Protein AF-A0A1Z4GC92-F1 (afdb_monomer_lite)

Radius of gyration: 16.43 Å; chains: 1; bounding box: 25×30×57 Å

Foldseek 3Di:
DDDDVPDQLLNVQVVCQVVVHEAEEQDPPQDDPRGVVNNCVPPPDPSGHYHHHDPDVVVVPDPPPPPPDD

Sequence (70 aa):
MICSTESSDRMVWLFAQEKQMILLTANRSMKGEDSLEQVIREESLPTSLPVITLANVDRIYRKKISRTVC

Structure (mmCIF, N/CA/C/O backbone):
data_AF-A0A1Z4GC92-F1
#
_entry.id   AF-A0A1Z4GC92-F1
#
loop_
_atom_site.group_PDB
_atom_site.id
_atom_site.type_symbol
_atom_site.label_atom_id
_atom_site.label_alt_id
_atom_site.label_comp_id
_atom_site.label_asym_id
_atom_site.label_entity_id
_atom_site.label_seq_id
_atom_site.pdbx_PDB_ins_code
_atom_site.Cartn_x
_atom_site.Cartn_y
_atom_site.Cartn_z
_atom_site.occupancy
_atom_site.B_iso_or_equiv
_atom_site.auth_seq_id
_atom_site.auth_comp_id
_atom_site.auth_asym_id
_atom_site.auth_atom_id
_atom_site.pdbx_PDB_model_num
ATOM 1 N N . MET A 1 1 ? -13.492 15.514 -8.688 1.00 54.88 1 MET A N 1
ATOM 2 C CA . MET A 1 1 ? -12.288 16.052 -9.349 1.00 54.88 1 MET A CA 1
ATOM 3 C C . MET A 1 1 ? -11.182 16.107 -8.314 1.00 54.88 1 MET A C 1
ATOM 5 O O . MET A 1 1 ? -11.279 16.911 -7.405 1.00 54.88 1 MET A O 1
ATOM 9 N N . ILE A 1 2 ? -10.203 15.213 -8.427 1.00 41.84 2 ILE A N 1
ATOM 10 C CA . ILE A 1 2 ? -8.847 15.354 -7.881 1.00 41.84 2 ILE A CA 1
ATOM 11 C C . ILE A 1 2 ? -7.977 14.466 -8.769 1.00 41.84 2 ILE A C 1
ATOM 13 O O . ILE A 1 2 ? -7.943 13.251 -8.628 1.00 41.84 2 ILE A O 1
ATOM 17 N N . CYS A 1 3 ? -7.398 15.085 -9.791 1.00 42.38 3 CYS A N 1
ATOM 18 C CA . CYS A 1 3 ? -6.317 14.522 -10.580 1.00 42.38 3 CYS A CA 1
ATOM 19 C C . CYS A 1 3 ? -5.195 15.547 -10.458 1.00 42.38 3 CYS A C 1
ATOM 21 O O . CYS A 1 3 ? -5.087 16.466 -11.263 1.00 42.38 3 CYS A O 1
ATOM 23 N N . SER A 1 4 ? -4.459 15.452 -9.358 1.00 41.34 4 SER A N 1
ATOM 24 C CA . SER A 1 4 ? -3.211 16.177 -9.170 1.00 41.34 4 SER A CA 1
ATOM 25 C C . SER A 1 4 ? -2.140 15.107 -9.185 1.00 41.34 4 SER A C 1
ATOM 27 O O . SER A 1 4 ? -2.182 14.180 -8.376 1.00 41.34 4 SER A O 1
ATOM 29 N N . THR A 1 5 ? -1.222 15.207 -10.135 1.00 53.44 5 THR A N 1
ATOM 30 C CA . THR A 1 5 ? -0.158 14.239 -10.434 1.00 53.44 5 THR A CA 1
ATOM 31 C C . THR A 1 5 ? 0.866 14.045 -9.303 1.00 53.44 5 THR A C 1
ATOM 33 O O . THR A 1 5 ? 1.816 13.305 -9.488 1.00 53.44 5 THR A O 1
ATOM 36 N N . GLU A 1 6 ? 0.622 14.632 -8.128 1.00 55.47 6 GLU A N 1
ATOM 37 C CA . GLU A 1 6 ? 1.429 14.570 -6.901 1.00 55.47 6 GLU A CA 1
ATOM 38 C C . GLU A 1 6 ? 0.559 14.149 -5.696 1.00 55.47 6 GLU A C 1
ATOM 40 O O . GLU A 1 6 ? 0.647 14.707 -4.603 1.00 55.47 6 GLU A O 1
ATOM 45 N N . SER A 1 7 ? -0.390 13.229 -5.893 1.00 61.72 7 SER A N 1
ATOM 46 C CA . SER A 1 7 ? -1.105 12.654 -4.748 1.00 61.72 7 SER A CA 1
ATOM 47 C C . SER A 1 7 ? -0.153 11.698 -4.033 1.00 61.72 7 SER A C 1
ATOM 49 O O . SER A 1 7 ? 0.207 10.673 -4.602 1.00 61.72 7 SER A O 1
ATOM 51 N N . SER A 1 8 ? 0.266 12.053 -2.813 1.00 75.88 8 SER A N 1
ATOM 52 C CA . SER A 1 8 ? 1.112 11.212 -1.953 1.00 75.88 8 SER A CA 1
ATOM 53 C C . SER A 1 8 ? 0.541 9.791 -1.862 1.00 75.88 8 SER A C 1
ATOM 55 O O . SER A 1 8 ? -0.681 9.629 -1.742 1.00 75.88 8 SER A O 1
ATOM 57 N N . ASP A 1 9 ? 1.401 8.765 -1.902 1.00 77.38 9 ASP A N 1
ATOM 58 C CA . ASP A 1 9 ? 0.965 7.361 -1.838 1.00 77.38 9 ASP A CA 1
ATOM 59 C C . ASP A 1 9 ? 0.095 7.109 -0.593 1.00 77.38 9 ASP A C 1
ATOM 61 O O . ASP A 1 9 ? -0.854 6.323 -0.647 1.00 77.38 9 ASP A O 1
ATOM 65 N N . ARG A 1 10 ? 0.348 7.854 0.496 1.00 81.94 10 ARG A N 1
ATOM 66 C CA . ARG A 1 10 ? -0.478 7.860 1.712 1.00 81.94 10 ARG A CA 1
ATOM 67 C C . ARG A 1 10 ? -1.936 8.219 1.433 1.00 81.94 10 ARG A C 1
ATOM 69 O O . ARG A 1 10 ? -2.838 7.496 1.848 1.00 81.94 10 ARG A O 1
ATOM 76 N N . MET A 1 11 ? -2.185 9.311 0.709 1.00 83.38 11 MET A N 1
ATOM 77 C CA . MET A 1 11 ? -3.545 9.769 0.382 1.00 83.38 11 MET A CA 1
ATOM 78 C C . MET A 1 11 ? -4.284 8.757 -0.495 1.00 83.38 11 MET A C 1
ATOM 80 O O . MET A 1 11 ? -5.467 8.492 -0.276 1.00 83.38 11 MET A O 1
ATOM 84 N N . VAL A 1 12 ? -3.587 8.162 -1.466 1.00 83.44 12 VAL A N 1
ATOM 85 C CA . VAL A 1 12 ? -4.162 7.129 -2.341 1.00 83.44 12 VAL A CA 1
ATOM 86 C C . VAL A 1 12 ? -4.522 5.879 -1.538 1.00 83.44 12 VAL A C 1
ATOM 88 O O . VAL A 1 12 ? -5.605 5.320 -1.724 1.00 83.44 12 VAL A O 1
ATOM 91 N N . TRP A 1 13 ? -3.645 5.460 -0.623 1.00 84.94 13 TRP A N 1
ATOM 92 C CA . TRP A 1 13 ? -3.887 4.309 0.240 1.00 84.94 13 TRP A CA 1
ATOM 93 C C . TRP A 1 13 ? -5.066 4.540 1.187 1.00 84.94 13 TRP A C 1
ATOM 95 O O . TRP A 1 13 ? -5.998 3.737 1.187 1.00 84.94 13 TRP A O 1
ATOM 105 N N . LEU A 1 14 ? -5.088 5.661 1.915 1.00 85.81 14 LEU A N 1
ATOM 106 C CA . LEU A 1 14 ? -6.182 6.007 2.830 1.00 85.81 14 LEU A CA 1
ATOM 107 C C . LEU A 1 14 ? -7.530 6.060 2.108 1.00 85.81 14 LEU A C 1
ATOM 109 O O . LEU A 1 14 ? -8.508 5.478 2.576 1.00 85.81 14 LEU A O 1
ATOM 113 N N . PHE A 1 15 ? -7.572 6.685 0.929 1.00 86.69 15 PHE A N 1
ATOM 114 C CA . PHE A 1 15 ? -8.782 6.731 0.114 1.00 86.69 15 PHE A CA 1
ATOM 115 C C . PHE A 1 15 ? -9.252 5.329 -0.300 1.00 86.69 15 PHE A C 1
ATOM 117 O O . PHE A 1 15 ? -10.447 5.033 -0.241 1.00 86.69 15 PHE A O 1
ATOM 124 N N . ALA A 1 16 ? -8.329 4.445 -0.693 1.00 88.00 16 ALA A N 1
ATOM 125 C CA . ALA A 1 16 ? -8.665 3.068 -1.039 1.00 88.00 16 ALA A CA 1
ATOM 126 C C . ALA A 1 16 ? -9.250 2.306 0.159 1.00 88.00 16 ALA A C 1
ATOM 128 O O . ALA A 1 16 ? -10.273 1.638 0.012 1.00 88.00 16 ALA A O 1
ATOM 129 N N . GLN A 1 17 ? -8.667 2.462 1.349 1.00 89.38 17 GLN A N 1
ATOM 130 C CA . GLN A 1 17 ? -9.170 1.828 2.570 1.00 89.38 17 GLN A CA 1
ATOM 131 C C . GLN A 1 17 ? -10.554 2.364 2.967 1.00 89.38 17 GLN A C 1
ATOM 133 O O . GLN A 1 17 ? -11.469 1.576 3.218 1.00 89.38 17 GLN A O 1
ATOM 138 N N . GLU A 1 18 ? -10.749 3.688 2.950 1.00 89.75 18 GLU A N 1
ATOM 139 C CA . GLU A 1 18 ? -12.031 4.326 3.288 1.00 89.75 18 GLU A CA 1
ATOM 140 C C . GLU A 1 18 ? -13.156 3.863 2.353 1.00 89.75 18 GLU A C 1
ATOM 142 O O . GLU A 1 18 ? -14.284 3.620 2.782 1.00 89.75 18 GLU A O 1
ATOM 147 N N . LYS A 1 19 ? -12.848 3.699 1.062 1.00 90.31 19 LYS A N 1
ATOM 148 C CA . LYS A 1 19 ? -13.814 3.242 0.054 1.00 90.31 19 LYS A CA 1
ATOM 149 C C . LYS A 1 19 ? -13.884 1.723 -0.093 1.00 90.31 19 LYS A C 1
ATOM 151 O O . LYS A 1 19 ? -14.600 1.250 -0.970 1.00 90.31 19 LYS A O 1
ATOM 156 N N . GLN A 1 20 ? -13.178 0.967 0.750 1.00 88.12 20 GLN A N 1
ATOM 157 C CA . GLN A 1 20 ? -13.134 -0.497 0.707 1.00 88.12 20 GLN A CA 1
ATOM 158 C C . GLN A 1 20 ? -12.711 -1.040 -0.675 1.00 88.12 20 GLN A C 1
ATOM 160 O O . GLN A 1 20 ? -13.281 -1.996 -1.201 1.00 88.12 20 GLN A O 1
ATOM 165 N N . MET A 1 21 ? -11.699 -0.412 -1.276 1.00 88.19 21 MET A N 1
ATOM 166 C CA . MET A 1 21 ? -11.149 -0.772 -2.580 1.00 88.19 21 MET A CA 1
ATOM 167 C C . MET A 1 21 ? -9.783 -1.444 -2.448 1.00 88.19 21 MET A C 1
ATOM 169 O O . MET A 1 21 ? -8.962 -1.081 -1.609 1.00 88.19 21 MET A O 1
ATOM 173 N N . ILE A 1 22 ? -9.513 -2.392 -3.346 1.00 85.44 22 ILE A N 1
ATOM 174 C CA . ILE A 1 22 ? -8.190 -3.003 -3.496 1.00 85.44 22 ILE A CA 1
ATOM 175 C C . ILE A 1 22 ? -7.348 -2.117 -4.413 1.00 85.44 22 ILE A C 1
ATOM 177 O O . ILE A 1 22 ? -7.748 -1.820 -5.542 1.00 85.44 22 ILE A O 1
ATOM 181 N N . LEU A 1 23 ? -6.167 -1.721 -3.941 1.00 85.50 23 LEU A N 1
ATOM 182 C CA . LEU A 1 23 ? -5.235 -0.916 -4.723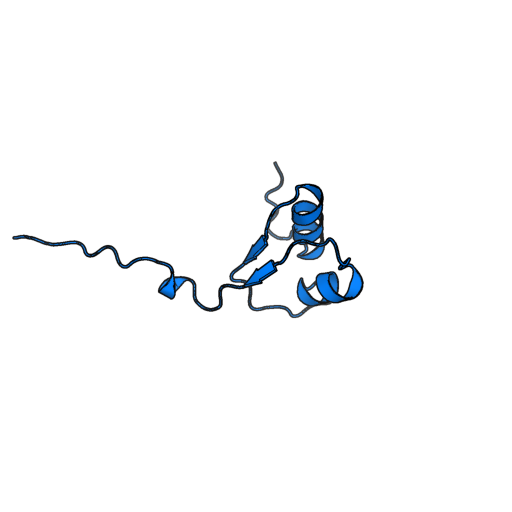 1.00 85.50 23 LEU A CA 1
ATOM 183 C C . LEU A 1 23 ? -4.377 -1.824 -5.612 1.00 85.50 23 LEU A C 1
ATOM 185 O O . LEU A 1 23 ? -3.635 -2.671 -5.116 1.00 85.50 23 LEU A O 1
ATOM 189 N N . LEU A 1 24 ? -4.462 -1.625 -6.927 1.00 82.19 24 LEU A N 1
ATOM 190 C CA . LEU A 1 24 ? -3.633 -2.304 -7.921 1.00 82.19 24 LEU A CA 1
ATOM 191 C C . LEU A 1 24 ? -2.622 -1.308 -8.492 1.00 82.19 24 LEU A C 1
ATOM 193 O O . LEU A 1 24 ? -3.014 -0.315 -9.102 1.00 82.19 24 LEU A O 1
ATOM 197 N N . THR A 1 25 ? -1.330 -1.568 -8.310 1.00 77.31 25 THR A N 1
ATOM 198 C CA . THR A 1 25 ? -0.268 -0.641 -8.724 1.00 77.31 25 THR A CA 1
ATOM 199 C C . THR A 1 25 ? 0.842 -1.339 -9.506 1.00 77.31 25 THR A C 1
ATOM 201 O O . THR A 1 25 ? 1.141 -2.507 -9.284 1.00 77.31 25 THR A O 1
ATOM 204 N N . ALA A 1 26 ? 1.463 -0.630 -10.449 1.00 70.94 26 ALA A N 1
ATOM 205 C CA . ALA A 1 26 ? 2.710 -1.044 -11.104 1.00 70.94 26 ALA A CA 1
ATOM 206 C C . ALA A 1 26 ? 3.929 -0.281 -10.549 1.00 70.94 26 ALA A C 1
ATOM 208 O O . ALA A 1 26 ? 5.050 -0.445 -11.043 1.00 70.94 26 ALA A O 1
ATOM 209 N N . ASN A 1 27 ? 3.704 0.573 -9.543 1.00 66.88 27 ASN A N 1
ATOM 210 C CA . ASN A 1 27 ? 4.713 1.439 -8.960 1.00 66.88 27 ASN A CA 1
ATOM 211 C C . ASN A 1 27 ? 5.724 0.603 -8.159 1.00 66.88 27 ASN A C 1
ATOM 213 O O . ASN A 1 27 ? 5.416 0.070 -7.095 1.00 66.88 27 ASN A O 1
ATOM 217 N N . ARG A 1 28 ? 6.931 0.456 -8.715 1.00 56.84 28 ARG A N 1
ATOM 218 C CA . ARG A 1 28 ? 8.072 -0.219 -8.075 1.00 56.84 28 ARG A CA 1
ATOM 219 C C . ARG A 1 28 ? 8.976 0.750 -7.314 1.00 56.84 28 ARG A C 1
ATOM 221 O O . ARG A 1 28 ? 9.825 0.293 -6.549 1.00 56.84 28 ARG A O 1
ATOM 228 N N . SER A 1 29 ? 8.837 2.062 -7.517 1.00 56.38 29 SER A N 1
ATOM 229 C CA . SER A 1 29 ? 9.608 3.053 -6.768 1.00 56.38 29 SER A CA 1
ATOM 230 C C . SER A 1 29 ? 8.922 3.322 -5.435 1.00 56.38 29 SER A C 1
ATOM 232 O O . SER A 1 29 ? 8.168 4.273 -5.284 1.00 56.38 29 SER A O 1
ATOM 234 N N . MET A 1 30 ? 9.204 2.451 -4.471 1.00 58.38 30 MET A N 1
ATOM 235 C CA . MET A 1 30 ? 8.797 2.576 -3.069 1.00 58.38 30 MET A CA 1
ATOM 236 C C . MET A 1 30 ? 9.906 3.269 -2.261 1.00 58.38 30 MET A C 1
ATOM 238 O O . MET A 1 30 ? 10.384 2.735 -1.267 1.00 58.38 30 MET A O 1
ATOM 242 N N . LYS A 1 31 ? 10.431 4.404 -2.742 1.00 50.38 31 LYS A N 1
ATOM 243 C CA . LYS A 1 31 ? 11.524 5.123 -2.062 1.00 50.38 31 LYS A CA 1
ATOM 244 C C . LYS A 1 31 ? 11.110 6.560 -1.765 1.00 50.38 31 LYS A C 1
ATOM 246 O O . LYS A 1 31 ? 10.984 7.353 -2.690 1.00 50.38 31 LYS A O 1
ATOM 251 N N . GLY A 1 32 ? 10.936 6.867 -0.481 1.00 57.28 32 GLY A N 1
ATOM 252 C CA . GLY A 1 32 ? 10.577 8.186 0.051 1.00 57.28 32 GLY A CA 1
ATOM 253 C C . GLY A 1 32 ? 9.840 8.065 1.391 1.00 57.28 32 GLY A C 1
ATOM 254 O O . GLY A 1 32 ? 9.272 7.008 1.664 1.00 57.28 32 GLY A O 1
ATOM 255 N N . GLU A 1 33 ? 9.844 9.130 2.203 1.00 58.69 33 GLU A N 1
ATOM 256 C CA . GLU A 1 33 ? 9.188 9.181 3.532 1.00 58.69 33 GLU A CA 1
ATOM 257 C C . GLU A 1 33 ? 7.658 9.005 3.479 1.00 58.69 33 GLU A C 1
ATOM 259 O O . GLU A 1 33 ? 7.035 8.651 4.472 1.00 58.69 33 GLU A O 1
ATOM 264 N N . ASP A 1 34 ? 7.060 9.178 2.300 1.00 64.69 34 ASP A N 1
ATOM 265 C CA . ASP A 1 34 ? 5.639 8.941 2.035 1.00 64.69 34 ASP A CA 1
ATOM 266 C C . ASP A 1 34 ? 5.420 7.769 1.068 1.00 64.69 34 ASP A C 1
ATOM 268 O O . ASP A 1 34 ? 4.420 7.718 0.357 1.00 64.69 34 ASP A O 1
ATOM 272 N N . SER A 1 35 ? 6.370 6.834 0.989 1.00 73.69 35 SER A N 1
ATOM 273 C CA . SER A 1 35 ? 6.204 5.657 0.136 1.00 73.69 35 SER A CA 1
ATOM 274 C C . SER A 1 35 ? 5.065 4.767 0.629 1.00 73.69 35 SER A C 1
ATOM 276 O O . SER A 1 35 ? 4.857 4.582 1.832 1.00 73.69 35 SER A O 1
ATOM 278 N N . LEU A 1 36 ? 4.370 4.134 -0.316 1.00 77.88 36 LEU A N 1
ATOM 279 C CA . LEU A 1 36 ? 3.290 3.192 -0.020 1.00 77.88 36 LEU A CA 1
ATOM 280 C C . LEU A 1 36 ? 3.710 2.073 0.956 1.00 77.88 36 LEU A C 1
ATOM 282 O O . LEU A 1 36 ? 2.898 1.627 1.761 1.00 77.88 36 LEU A O 1
ATOM 286 N N . GLU A 1 37 ? 4.976 1.635 0.923 1.00 80.00 37 GLU A N 1
ATOM 287 C CA . GLU A 1 37 ? 5.498 0.640 1.871 1.00 80.00 37 GLU A CA 1
ATOM 288 C C . GLU A 1 37 ? 5.456 1.136 3.310 1.00 80.00 37 GLU A C 1
ATOM 290 O O . GLU A 1 37 ? 4.998 0.421 4.201 1.00 80.00 37 GLU A O 1
ATOM 295 N N . GLN A 1 38 ? 5.965 2.346 3.528 1.00 81.00 38 GLN A N 1
ATOM 296 C CA . GLN A 1 38 ? 6.071 2.931 4.852 1.00 81.00 38 GLN A CA 1
ATOM 297 C C . GLN A 1 38 ? 4.680 3.165 5.435 1.00 81.00 38 GLN A C 1
ATOM 299 O O . GLN A 1 38 ? 4.418 2.748 6.558 1.00 81.00 38 GLN A O 1
ATOM 304 N N . VAL A 1 39 ? 3.761 3.697 4.626 1.00 83.12 39 VAL A N 1
ATOM 305 C CA . VAL A 1 39 ? 2.357 3.888 5.012 1.00 83.12 39 VAL A CA 1
ATOM 306 C C . VAL A 1 39 ? 1.711 2.562 5.408 1.00 83.12 39 VAL A C 1
ATOM 308 O O . VAL A 1 39 ? 1.100 2.470 6.466 1.00 83.12 39 VAL A O 1
ATOM 311 N N . ILE A 1 40 ? 1.884 1.500 4.613 1.00 84.00 40 ILE A N 1
ATOM 312 C CA . ILE A 1 40 ? 1.344 0.181 4.972 1.00 84.00 40 ILE A CA 1
ATOM 313 C C . ILE A 1 40 ? 1.992 -0.332 6.266 1.00 84.00 40 ILE A C 1
ATOM 315 O O . ILE A 1 40 ? 1.303 -0.896 7.107 1.00 84.00 40 ILE A O 1
ATOM 319 N N . ARG A 1 41 ? 3.299 -0.152 6.477 1.00 84.00 41 ARG A N 1
ATOM 320 C CA . ARG A 1 41 ? 3.967 -0.622 7.704 1.00 84.00 41 ARG A CA 1
ATOM 321 C C . ARG A 1 41 ? 3.525 0.128 8.960 1.00 84.00 41 ARG A C 1
ATOM 323 O O . ARG A 1 41 ? 3.413 -0.503 10.006 1.00 84.00 41 ARG A O 1
ATOM 330 N N . GLU A 1 42 ? 3.315 1.436 8.863 1.00 85.31 42 GLU A N 1
ATOM 331 C CA . GLU A 1 42 ? 2.983 2.299 10.002 1.00 85.31 42 GLU A CA 1
ATOM 332 C C . GLU A 1 42 ? 1.481 2.322 10.305 1.00 85.31 42 GLU A C 1
ATOM 334 O O . GLU A 1 42 ? 1.090 2.328 11.471 1.00 85.31 42 GLU A O 1
ATOM 339 N N . GLU A 1 43 ? 0.640 2.314 9.269 1.00 84.19 43 GLU A N 1
ATOM 340 C CA . GLU A 1 43 ? -0.799 2.573 9.389 1.00 84.19 43 GLU A CA 1
ATOM 341 C C . GLU A 1 43 ? -1.671 1.336 9.112 1.00 84.19 43 GLU A C 1
ATOM 343 O O . GLU A 1 43 ? -2.889 1.404 9.297 1.00 84.19 43 GLU A O 1
ATOM 348 N N . SER A 1 44 ? -1.105 0.192 8.690 1.00 84.12 44 SER A N 1
ATOM 349 C CA . SER A 1 44 ? -1.931 -1.001 8.445 1.00 84.12 44 SER A CA 1
ATOM 350 C C . SER A 1 44 ? -2.547 -1.558 9.725 1.00 84.12 44 SER A C 1
ATOM 352 O O . SER A 1 44 ? -1.900 -1.788 10.747 1.00 84.12 44 SER A O 1
ATOM 354 N N . LEU A 1 45 ? -3.841 -1.836 9.625 1.00 86.81 45 LEU A N 1
ATOM 355 C CA . LEU A 1 45 ? -4.620 -2.559 10.617 1.00 86.81 45 LEU A CA 1
ATOM 356 C C . LEU A 1 45 ? -4.883 -3.985 10.110 1.00 86.81 45 LEU A C 1
ATOM 358 O O . LEU A 1 45 ? -4.890 -4.213 8.898 1.00 86.81 45 LEU A O 1
ATOM 362 N N . PRO A 1 46 ? -5.211 -4.950 10.990 1.00 84.31 46 PRO A N 1
ATOM 363 C CA . PRO A 1 46 ? -5.597 -6.304 10.573 1.00 84.31 46 PRO A CA 1
ATOM 364 C C . PRO A 1 46 ? -6.804 -6.354 9.620 1.00 84.31 46 PRO A C 1
ATOM 366 O O . PRO A 1 46 ? -7.037 -7.364 8.964 1.00 84.31 46 PRO A O 1
ATOM 369 N N . THR A 1 47 ? -7.583 -5.273 9.557 1.00 85.94 47 THR A N 1
ATOM 370 C CA . THR A 1 47 ? -8.746 -5.098 8.680 1.00 85.94 47 THR A CA 1
ATOM 371 C C . THR A 1 47 ? -8.423 -4.382 7.367 1.00 85.94 47 THR A C 1
ATOM 373 O O . THR A 1 47 ? -9.318 -4.203 6.544 1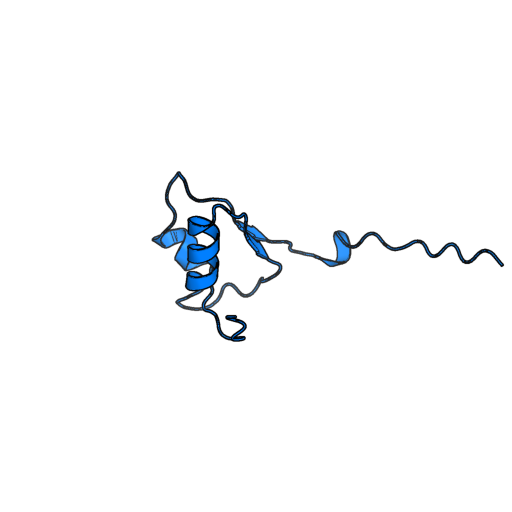.00 85.94 47 THR A O 1
ATOM 376 N N . SER A 1 48 ? -7.178 -3.937 7.165 1.00 87.62 48 SER A N 1
ATOM 377 C CA . SER A 1 48 ? -6.777 -3.221 5.954 1.00 87.62 48 SER A CA 1
ATOM 378 C C . SER A 1 48 ? -6.788 -4.135 4.729 1.00 87.62 48 SER A C 1
ATOM 380 O O . SER A 1 48 ? -6.354 -5.287 4.773 1.00 87.62 48 SER A O 1
ATOM 382 N N . LEU A 1 49 ? -7.269 -3.601 3.610 1.00 88.31 49 LEU A N 1
ATOM 383 C CA . LEU A 1 49 ? -7.317 -4.288 2.330 1.00 88.31 49 LEU A CA 1
ATOM 384 C C . LEU A 1 49 ? -5.927 -4.389 1.695 1.00 88.31 49 LEU A C 1
ATOM 386 O O . LEU A 1 49 ? -5.127 -3.452 1.808 1.00 88.31 49 LEU A O 1
ATOM 390 N N . PRO A 1 50 ? -5.645 -5.499 0.990 1.00 85.25 50 PRO A N 1
ATOM 391 C CA . PRO A 1 50 ? -4.343 -5.731 0.391 1.00 85.25 50 PRO A CA 1
ATOM 392 C C . PRO A 1 50 ? -4.057 -4.743 -0.741 1.00 85.25 50 PRO A C 1
ATOM 394 O O . PRO A 1 50 ? -4.947 -4.337 -1.491 1.00 85.25 50 PRO A O 1
ATOM 397 N N . VAL A 1 51 ? -2.775 -4.430 -0.906 1.00 84.44 51 VAL A N 1
ATOM 398 C CA . VAL A 1 51 ? -2.245 -3.743 -2.084 1.00 84.44 51 VAL A CA 1
ATOM 399 C C . VAL A 1 51 ? -1.572 -4.775 -2.979 1.00 84.44 51 VAL A C 1
ATOM 401 O O . VAL A 1 51 ? -0.753 -5.569 -2.518 1.00 84.44 51 VAL A O 1
ATOM 404 N N . ILE A 1 52 ? -1.917 -4.771 -4.264 1.00 83.62 52 ILE A N 1
ATOM 405 C CA . ILE A 1 52 ? -1.384 -5.711 -5.248 1.00 83.62 52 ILE A CA 1
ATOM 406 C C . ILE A 1 52 ? -0.436 -4.963 -6.182 1.00 83.62 52 ILE A C 1
ATOM 408 O O . ILE A 1 52 ? -0.857 -4.105 -6.960 1.00 83.62 52 ILE A O 1
ATOM 412 N N . THR A 1 53 ? 0.844 -5.336 -6.144 1.00 80.31 53 THR A N 1
ATOM 413 C CA . THR A 1 53 ? 1.856 -4.793 -7.054 1.00 80.31 53 THR A CA 1
ATOM 414 C C . THR A 1 53 ? 2.065 -5.717 -8.246 1.00 80.31 53 THR A C 1
ATOM 416 O O . THR A 1 53 ? 2.530 -6.850 -8.117 1.00 80.31 53 THR A O 1
ATOM 419 N N . LEU A 1 54 ? 1.762 -5.220 -9.440 1.00 76.75 54 LEU A N 1
ATOM 420 C CA . LEU A 1 54 ? 2.008 -5.914 -10.695 1.00 76.75 54 LEU A CA 1
ATOM 421 C C . LEU A 1 54 ? 3.422 -5.606 -11.185 1.00 76.75 54 LEU A C 1
ATOM 423 O O . LEU A 1 54 ? 3.686 -4.560 -11.773 1.00 76.75 54 LEU A O 1
ATOM 427 N N . ALA A 1 55 ? 4.338 -6.552 -10.968 1.00 70.31 55 ALA A N 1
ATOM 428 C CA . ALA A 1 55 ? 5.741 -6.404 -11.362 1.00 70.31 55 ALA A CA 1
ATOM 429 C C . ALA A 1 55 ? 5.935 -6.242 -12.881 1.00 70.31 55 ALA A C 1
ATOM 431 O O . ALA A 1 55 ? 6.887 -5.597 -13.318 1.00 70.31 55 ALA A O 1
ATOM 432 N N . ASN A 1 56 ? 5.055 -6.833 -13.691 1.00 68.81 56 ASN A N 1
ATOM 433 C CA . ASN A 1 56 ? 5.119 -6.755 -15.144 1.00 68.81 56 ASN A CA 1
ATOM 434 C C . ASN A 1 56 ? 3.704 -6.697 -15.733 1.00 68.81 56 ASN A C 1
ATOM 436 O O . ASN A 1 56 ? 3.019 -7.716 -15.842 1.00 68.81 56 ASN A O 1
ATOM 440 N N . VAL A 1 57 ? 3.284 -5.491 -16.110 1.00 66.50 57 VAL A N 1
ATOM 441 C CA . VAL A 1 57 ? 1.971 -5.236 -16.714 1.00 66.50 57 VAL A CA 1
ATOM 442 C C . VAL A 1 57 ? 1.885 -5.834 -18.126 1.00 66.50 57 VAL A C 1
ATOM 444 O O . VAL A 1 57 ? 0.825 -6.324 -18.516 1.00 66.50 57 VAL A O 1
ATOM 447 N N . ASP A 1 58 ? 3.002 -5.908 -18.861 1.00 66.81 58 ASP A N 1
ATOM 448 C CA . ASP A 1 58 ? 3.054 -6.486 -20.215 1.00 66.81 58 ASP A CA 1
ATOM 449 C C . ASP A 1 58 ? 2.688 -7.973 -20.229 1.00 66.81 58 ASP A C 1
ATOM 451 O O . ASP A 1 58 ? 2.179 -8.488 -21.223 1.00 66.81 58 ASP A O 1
ATOM 455 N N . ARG A 1 59 ? 2.893 -8.676 -19.108 1.00 64.94 59 ARG A N 1
ATOM 456 C CA . ARG A 1 59 ? 2.516 -10.089 -18.964 1.00 64.94 59 ARG A CA 1
ATOM 457 C C . ARG A 1 59 ? 1.011 -10.296 -18.766 1.00 64.94 59 ARG A C 1
ATOM 459 O O . ARG A 1 59 ? 0.526 -11.408 -18.963 1.00 64.94 59 ARG A O 1
ATOM 466 N N . ILE A 1 60 ? 0.289 -9.248 -18.369 1.00 65.88 60 ILE A N 1
ATOM 467 C CA . ILE A 1 60 ? -1.164 -9.264 -18.136 1.00 65.88 60 ILE A CA 1
ATOM 468 C C . ILE A 1 60 ? -1.916 -8.790 -19.378 1.00 65.88 60 ILE A C 1
ATOM 470 O O . ILE A 1 60 ? -3.030 -9.251 -19.638 1.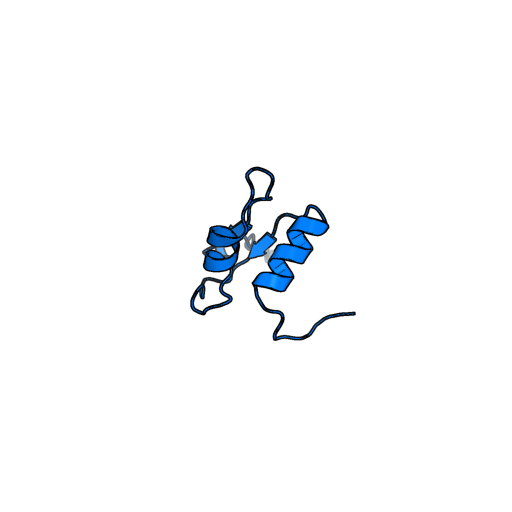00 65.88 60 ILE A O 1
ATOM 474 N N . TYR A 1 61 ? -1.296 -7.943 -20.203 1.00 62.53 61 TYR A N 1
ATOM 475 C CA . TYR A 1 61 ? -1.836 -7.635 -21.518 1.00 62.53 61 TYR A CA 1
ATOM 476 C C . TYR A 1 61 ? -1.878 -8.902 -22.376 1.00 62.53 61 TYR A C 1
ATOM 478 O O . TYR A 1 61 ? -0.876 -9.385 -22.905 1.00 62.53 61 TYR A O 1
ATOM 486 N N . ARG A 1 62 ? -3.087 -9.446 -22.547 1.00 55.44 62 ARG A N 1
ATOM 487 C CA . ARG A 1 62 ? -3.357 -10.475 -23.546 1.00 55.44 62 ARG A CA 1
ATOM 488 C C . ARG A 1 62 ? -2.919 -9.916 -24.895 1.00 55.44 62 ARG A C 1
ATOM 490 O O . ARG A 1 62 ? -3.541 -8.986 -25.406 1.00 55.44 62 ARG A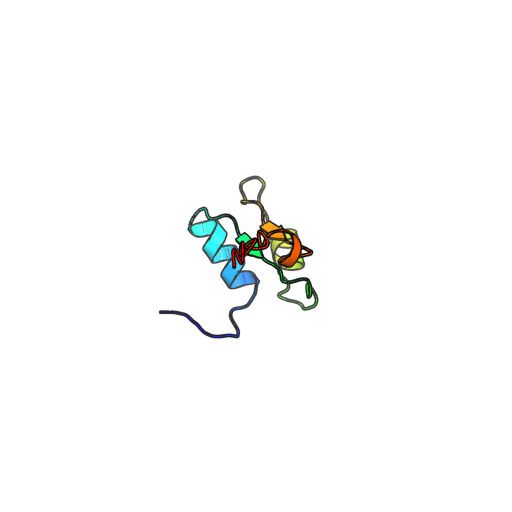 O 1
ATOM 497 N N . LYS A 1 63 ? -1.866 -10.495 -25.478 1.00 56.69 63 LYS A N 1
ATOM 498 C CA . LYS A 1 63 ? -1.469 -10.236 -26.863 1.00 56.69 63 LYS A CA 1
ATOM 499 C C . LYS A 1 63 ? -2.726 -10.428 -27.714 1.00 56.69 63 LYS A C 1
ATOM 501 O O . LYS A 1 63 ? -3.217 -11.553 -27.830 1.00 56.69 63 LYS A O 1
ATOM 506 N N . LYS A 1 64 ? -3.307 -9.342 -28.243 1.00 58.38 64 LYS A N 1
ATOM 507 C CA . LYS A 1 64 ? -4.323 -9.455 -29.291 1.00 58.38 64 LYS A CA 1
ATOM 508 C C . LYS A 1 64 ? -3.619 -10.196 -30.416 1.00 58.38 64 LYS A C 1
ATOM 510 O O . LYS A 1 64 ? -2.740 -9.646 -31.070 1.00 58.38 64 LYS A O 1
ATOM 515 N N . ILE A 1 65 ? -3.945 -11.473 -30.581 1.00 60.34 65 ILE A N 1
ATOM 516 C CA . ILE A 1 65 ? -3.615 -12.193 -31.799 1.00 60.34 65 ILE A CA 1
ATOM 517 C C . ILE A 1 65 ? -4.506 -11.538 -32.844 1.00 60.34 65 ILE A C 1
ATOM 519 O O . ILE A 1 65 ? -5.662 -11.922 -33.020 1.00 60.34 65 ILE A O 1
ATOM 523 N N . SER A 1 66 ? -3.994 -10.484 -33.473 1.00 58.84 66 SER A N 1
ATOM 524 C CA . SER A 1 66 ? -4.486 -10.045 -34.764 1.00 58.84 66 SER A CA 1
ATOM 525 C C . SER A 1 66 ? -4.270 -11.239 -35.680 1.00 58.84 66 SER A C 1
ATOM 527 O O . SER A 1 66 ? -3.156 -11.501 -36.129 1.00 58.84 66 SER A O 1
ATOM 529 N N . ARG A 1 67 ? -5.313 -12.048 -35.866 1.00 58.00 67 ARG A N 1
ATOM 530 C CA . ARG A 1 67 ? -5.369 -12.964 -36.994 1.00 58.00 67 ARG A CA 1
ATOM 531 C C . ARG A 1 67 ? -5.471 -12.069 -38.222 1.00 58.00 67 ARG A C 1
ATOM 533 O O . ARG A 1 67 ? -6.573 -11.725 -38.631 1.00 58.00 67 ARG A O 1
ATOM 540 N N . THR A 1 68 ? -4.332 -11.640 -38.756 1.00 54.03 68 THR A N 1
ATOM 541 C CA . THR A 1 68 ? -4.281 -11.241 -40.157 1.00 54.03 68 THR A CA 1
ATOM 542 C C . THR A 1 68 ? -4.520 -12.524 -40.935 1.00 54.03 68 THR A C 1
ATOM 544 O O . THR A 1 68 ? -3.641 -13.376 -41.045 1.00 54.03 68 THR A O 1
ATOM 547 N N . VAL A 1 69 ? -5.775 -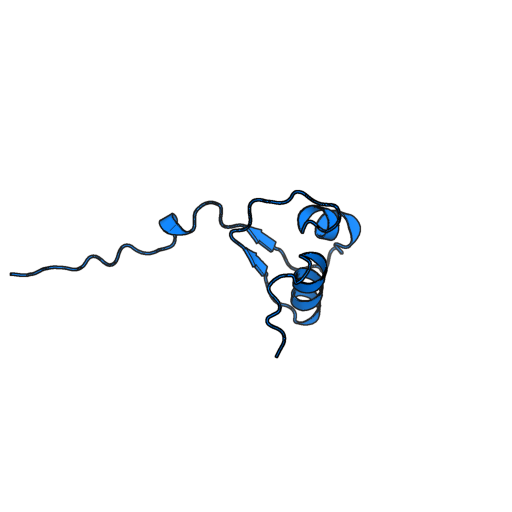12.724 -41.323 1.00 57.84 69 VAL A N 1
ATOM 548 C CA . VAL A 1 69 ? -6.125 -13.622 -42.414 1.00 57.84 69 VAL A CA 1
ATOM 549 C C . VAL A 1 69 ? -6.144 -12.741 -43.657 1.00 57.84 69 VAL A C 1
ATOM 551 O O . VAL A 1 69 ? -6.819 -11.709 -43.637 1.00 57.84 69 V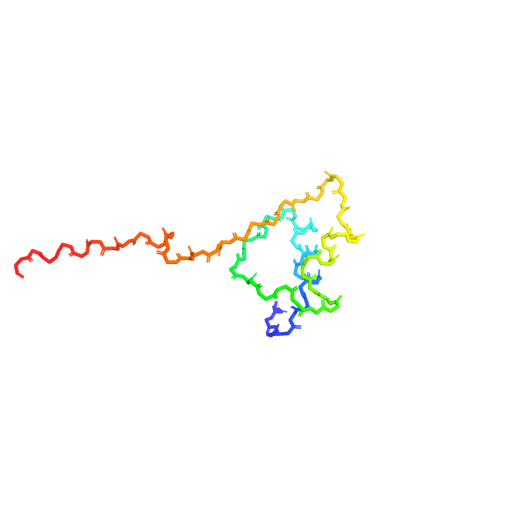AL A O 1
ATOM 554 N N . CYS A 1 70 ? -5.418 -13.206 -44.676 1.00 43.50 70 CYS A N 1
ATOM 555 C CA . CYS A 1 70 ? -5.159 -12.612 -45.992 1.00 43.50 70 CYS A CA 1
ATOM 556 C C . CYS A 1 70 ? -3.995 -11.617 -46.039 1.00 43.50 70 CYS A C 1
ATOM 558 O O . CYS A 1 70 ? -4.110 -10.509 -45.473 1.00 43.50 70 CYS A O 1
#

Organism: NCBI:txid1085406

Secondary structure (DSSP, 8-state):
----TT--HHHHHHHHHHTT--EEE------STT-HHHHHHHH--TTPPPEEE-S-GGGTS---------

pLDDT: mean 72.07, std 14.16, range [41.34, 90.31]